Protein AF-I0B5C6-F1 (afdb_monomer)

Secondary structure (DSSP, 8-state):
-PPPP-----SSPPS--HHHHHHHHHHHSTTS---HHHHHHHHHHH-GGGGSSHHHHHHHHHHHH--

Foldseek 3Di:
DDDPPLDQADLDDDPDDLVRLQQVQLVVDPVSDDDLVSSLVSCCVRHVNCVPPVPPVSVVSVVVVVD

Structure (mmCIF, N/CA/C/O backbone):
data_AF-I0B5C6-F1
#
_entry.id   AF-I0B5C6-F1
#
loop_
_atom_site.group_PDB
_atom_site.id
_atom_site.type_symbol
_atom_site.label_atom_id
_atom_site.label_alt_id
_atom_site.label_comp_id
_atom_site.label_asym_id
_atom_site.label_entity_id
_atom_site.label_seq_id
_atom_site.pdbx_PDB_ins_code
_atom_site.Cartn_x
_atom_site.Cartn_y
_atom_site.Cartn_z
_atom_site.occupancy
_atom_site.B_iso_or_equiv
_atom_site.auth_seq_id
_atom_site.auth_comp_id
_atom_site.auth_asym_id
_atom_site.auth_atom_id
_atom_site.pdbx_PDB_model_num
ATOM 1 N N . MET A 1 1 ? -17.270 7.135 -7.859 1.00 47.78 1 MET A N 1
ATOM 2 C CA . MET A 1 1 ? -16.109 6.454 -8.475 1.00 47.78 1 MET A CA 1
ATOM 3 C C . MET A 1 1 ? -16.350 4.947 -8.403 1.00 47.78 1 MET A C 1
ATOM 5 O O . MET A 1 1 ? -16.457 4.450 -7.284 1.00 47.78 1 MET A O 1
ATOM 9 N N . PRO A 1 2 ? -16.518 4.224 -9.525 1.00 46.12 2 PRO A N 1
ATOM 10 C CA . PRO A 1 2 ? -16.711 2.780 -9.486 1.00 46.12 2 PRO A CA 1
ATOM 11 C C . PRO A 1 2 ? -15.394 2.109 -9.075 1.00 46.12 2 PRO A C 1
ATOM 13 O O . PRO A 1 2 ? -14.337 2.371 -9.645 1.00 46.12 2 PRO A O 1
ATOM 16 N N . ARG A 1 3 ? -15.461 1.294 -8.020 1.00 49.03 3 ARG A N 1
ATOM 17 C CA . ARG A 1 3 ? -14.344 0.530 -7.453 1.00 49.03 3 ARG A CA 1
ATOM 18 C C . ARG A 1 3 ? -13.845 -0.448 -8.531 1.00 49.03 3 ARG A C 1
ATOM 20 O O . ARG A 1 3 ? -14.654 -1.265 -8.970 1.00 49.03 3 ARG A O 1
ATOM 27 N N . PRO A 1 4 ? -12.573 -0.400 -8.975 1.00 52.00 4 PRO A N 1
ATOM 28 C CA . PRO A 1 4 ? -12.088 -1.353 -9.965 1.00 52.00 4 PRO A CA 1
ATOM 29 C C . PRO A 1 4 ? -12.225 -2.765 -9.392 1.00 52.00 4 PRO A C 1
ATOM 31 O O . PRO A 1 4 ? -11.699 -3.072 -8.316 1.00 52.00 4 PRO A O 1
ATOM 34 N N . ALA A 1 5 ? -13.003 -3.593 -10.092 1.00 50.19 5 ALA A N 1
ATOM 35 C CA . ALA A 1 5 ? -13.146 -5.010 -9.816 1.00 50.19 5 ALA A CA 1
ATOM 36 C C . ALA A 1 5 ? -11.749 -5.623 -9.834 1.00 50.19 5 ALA A C 1
ATOM 38 O O . ALA A 1 5 ? -11.068 -5.489 -10.838 1.00 50.19 5 ALA A O 1
ATOM 39 N N . ARG A 1 6 ? -11.337 -6.186 -8.691 1.00 53.06 6 ARG A N 1
ATOM 40 C CA . ARG A 1 6 ? -10.214 -7.100 -8.401 1.00 53.06 6 ARG A CA 1
ATOM 41 C C . ARG A 1 6 ? -9.336 -7.511 -9.605 1.00 53.06 6 ARG A C 1
ATOM 43 O O . ARG A 1 6 ? -9.168 -8.696 -9.857 1.00 53.06 6 ARG A O 1
ATOM 50 N N . SER A 1 7 ? -8.752 -6.553 -10.323 1.00 53.03 7 SER A N 1
ATOM 51 C CA . SER A 1 7 ? -7.742 -6.817 -11.338 1.00 53.03 7 SER A CA 1
ATOM 52 C C . SER A 1 7 ? -6.513 -7.249 -10.576 1.00 53.03 7 SER A C 1
ATOM 54 O O . SER A 1 7 ? -5.959 -6.480 -9.792 1.00 53.03 7 SER A O 1
ATOM 56 N N . THR A 1 8 ? -6.127 -8.502 -10.766 1.00 57.97 8 THR A N 1
ATOM 57 C CA . THR A 1 8 ? -4.814 -9.018 -10.404 1.00 57.97 8 THR A CA 1
ATOM 58 C C . THR A 1 8 ? -3.775 -8.080 -11.012 1.00 57.97 8 THR A C 1
ATOM 60 O O . THR A 1 8 ? -3.541 -8.113 -12.220 1.00 57.97 8 THR A O 1
ATOM 63 N N . TYR A 1 9 ? -3.233 -7.165 -10.205 1.00 68.75 9 TYR A N 1
ATOM 64 C CA . TYR A 1 9 ? -2.184 -6.261 -10.653 1.00 68.75 9 TYR A CA 1
ATOM 65 C C . TYR A 1 9 ? -1.014 -7.127 -11.125 1.00 68.75 9 TYR A C 1
ATOM 67 O O . TYR A 1 9 ? -0.613 -8.063 -10.433 1.00 68.75 9 TYR A O 1
ATOM 75 N N . SER A 1 10 ? -0.528 -6.866 -12.335 1.00 67.81 10 SER A N 1
ATOM 76 C CA . SER A 1 10 ? 0.568 -7.621 -12.939 1.00 67.81 10 SER A CA 1
ATOM 77 C C . SER A 1 10 ? 1.877 -7.419 -12.164 1.00 67.81 10 SER A C 1
ATOM 79 O O . SER A 1 10 ? 1.987 -6.533 -11.315 1.00 67.81 10 SER A O 1
ATOM 81 N N . ASP A 1 11 ? 2.915 -8.193 -12.492 1.00 73.88 11 ASP A N 1
ATOM 82 C CA . ASP A 1 11 ? 4.295 -7.993 -12.011 1.00 73.88 11 ASP A CA 1
ATOM 83 C C . ASP A 1 11 ? 4.926 -6.654 -12.452 1.00 73.88 11 ASP A C 1
ATOM 85 O O . ASP A 1 11 ? 6.131 -6.462 -12.315 1.00 73.88 11 ASP A O 1
ATOM 89 N N . ALA A 1 12 ? 4.149 -5.719 -13.001 1.00 77.81 12 ALA A N 1
ATOM 90 C CA . ALA A 1 12 ? 4.603 -4.387 -13.359 1.00 77.81 12 ALA A CA 1
ATOM 91 C C . ALA A 1 12 ? 4.435 -3.413 -12.187 1.00 77.81 12 ALA A C 1
ATOM 93 O O . ALA A 1 12 ? 3.547 -3.553 -11.343 1.00 77.81 12 ALA A O 1
ATOM 94 N N . LYS A 1 13 ? 5.280 -2.377 -12.157 1.00 78.19 13 LYS A N 1
ATOM 95 C CA . LYS A 1 13 ? 5.184 -1.312 -11.158 1.00 78.19 13 LYS A CA 1
ATOM 96 C C . LYS A 1 13 ? 3.810 -0.632 -11.271 1.00 78.19 13 LYS A C 1
ATOM 98 O O . LYS A 1 13 ? 3.512 -0.069 -12.326 1.00 78.19 13 LYS A O 1
ATOM 103 N N . PRO A 1 14 ? 2.980 -0.651 -10.217 1.00 80.12 14 PRO A N 1
ATOM 104 C CA . PRO A 1 14 ? 1.655 -0.059 -10.292 1.00 80.12 14 PRO A CA 1
ATOM 105 C C . PRO A 1 14 ? 1.732 1.475 -10.395 1.00 80.12 14 PRO A C 1
ATOM 107 O O . PRO A 1 14 ? 2.656 2.082 -9.844 1.00 80.12 14 PRO A O 1
ATOM 110 N N . PRO A 1 15 ? 0.748 2.125 -11.044 1.00 84.06 15 PRO A N 1
ATOM 111 C CA . PRO A 1 15 ? 0.696 3.578 -11.218 1.00 84.06 15 PRO A CA 1
ATOM 112 C C . PRO A 1 15 ? 0.177 4.293 -9.954 1.00 84.06 15 PRO A C 1
ATOM 114 O O . PRO A 1 15 ? -0.634 5.210 -10.035 1.00 84.06 15 PRO A O 1
ATOM 117 N N . TYR A 1 16 ? 0.608 3.856 -8.768 1.00 86.62 16 TYR A N 1
ATOM 118 C CA . TYR A 1 16 ? 0.206 4.435 -7.485 1.00 86.62 16 TYR A CA 1
ATOM 119 C C . TYR A 1 16 ? 1.428 4.931 -6.715 1.00 86.62 16 TYR A C 1
ATOM 121 O O . TYR A 1 16 ? 2.470 4.273 -6.683 1.00 86.62 16 TYR A O 1
ATOM 129 N N . SER A 1 17 ? 1.296 6.090 -6.069 1.00 89.06 17 SER A N 1
ATOM 130 C CA . SER A 1 17 ? 2.312 6.593 -5.143 1.00 89.06 17 SER A CA 1
ATOM 131 C C . SER A 1 17 ? 2.288 5.802 -3.832 1.00 89.06 17 SER A C 1
ATOM 133 O O . SER A 1 17 ? 1.282 5.177 -3.487 1.00 89.06 17 SER A O 1
ATOM 135 N N . TYR A 1 18 ? 3.378 5.854 -3.059 1.00 88.94 18 TYR A N 1
ATOM 136 C CA . TYR A 1 18 ? 3.429 5.201 -1.745 1.00 88.94 18 TYR A CA 1
ATOM 137 C C . TYR A 1 18 ? 2.356 5.738 -0.788 1.00 88.94 18 TYR A C 1
ATOM 139 O O . TYR A 1 18 ? 1.761 4.959 -0.050 1.00 88.94 18 TYR A O 1
ATOM 147 N N . ILE A 1 19 ? 2.036 7.032 -0.869 1.00 89.31 19 ILE A N 1
ATOM 148 C CA . ILE A 1 19 ? 0.950 7.652 -0.099 1.00 89.31 19 ILE A CA 1
ATOM 149 C C . ILE A 1 19 ? -0.400 7.041 -0.492 1.00 89.31 19 ILE A C 1
ATOM 151 O O . ILE A 1 19 ? -1.172 6.647 0.379 1.00 89.31 19 ILE A O 1
ATOM 155 N N . SER A 1 20 ? -0.677 6.890 -1.793 1.00 90.38 20 SER A N 1
ATOM 156 C CA . SER A 1 20 ? -1.907 6.243 -2.264 1.00 90.38 20 SER A CA 1
ATOM 157 C C . SER A 1 20 ? -1.987 4.776 -1.835 1.00 90.38 20 SER A C 1
ATOM 159 O O . SER A 1 20 ? -3.058 4.318 -1.445 1.00 90.38 20 SER A O 1
ATOM 161 N N . LEU A 1 21 ? -0.870 4.041 -1.865 1.00 89.12 21 LEU A N 1
ATOM 162 C CA . LEU A 1 21 ? -0.802 2.651 -1.401 1.00 89.12 21 LEU A CA 1
ATOM 163 C C . LEU A 1 21 ? -1.128 2.534 0.093 1.00 89.12 21 LEU A C 1
ATOM 165 O O . LEU A 1 21 ? -1.976 1.724 0.471 1.00 89.12 21 LEU A O 1
ATOM 169 N N . THR A 1 22 ? -0.519 3.378 0.926 1.00 89.94 22 THR A N 1
ATOM 170 C CA . THR A 1 22 ? -0.801 3.425 2.365 1.00 89.94 22 THR A CA 1
ATOM 171 C C . THR A 1 22 ? -2.249 3.829 2.631 1.00 89.94 22 THR A C 1
ATOM 173 O O . THR A 1 22 ? -2.934 3.171 3.407 1.00 89.94 22 THR A O 1
ATOM 176 N N . ALA A 1 23 ? -2.765 4.844 1.935 1.00 90.38 23 ALA A N 1
ATOM 177 C CA . ALA A 1 23 ? -4.154 5.268 2.072 1.00 90.38 23 ALA A CA 1
ATOM 178 C C . ALA A 1 23 ? -5.143 4.159 1.682 1.00 90.38 23 ALA A C 1
ATOM 180 O O . ALA A 1 23 ? -6.191 4.031 2.310 1.00 90.38 23 ALA A O 1
ATOM 181 N N . MET A 1 24 ? -4.831 3.344 0.670 1.00 90.75 24 MET A N 1
ATOM 182 C CA . MET A 1 24 ? -5.645 2.178 0.310 1.00 90.75 24 MET A CA 1
ATOM 183 C C . MET A 1 24 ? -5.601 1.091 1.388 1.00 90.75 24 MET A C 1
ATOM 185 O O . MET A 1 24 ? -6.643 0.519 1.699 1.00 90.75 24 MET A O 1
ATOM 189 N N . ALA A 1 25 ? -4.428 0.829 1.974 1.0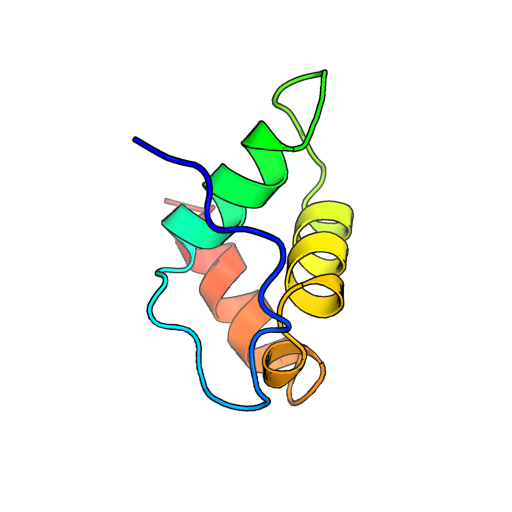0 90.38 25 ALA A N 1
ATOM 190 C CA . ALA A 1 25 ? -4.284 -0.132 3.067 1.00 90.38 25 ALA A CA 1
ATOM 191 C C . ALA A 1 25 ? -5.078 0.309 4.308 1.00 90.38 25 ALA A C 1
ATOM 193 O O . ALA A 1 25 ? -5.841 -0.472 4.870 1.00 90.38 25 ALA A O 1
ATOM 194 N N . ILE A 1 26 ? -4.972 1.587 4.677 1.00 89.94 26 ILE A N 1
ATOM 195 C CA . ILE A 1 26 ? -5.696 2.176 5.808 1.00 89.94 26 ILE A CA 1
ATOM 196 C C . ILE A 1 26 ? -7.209 2.173 5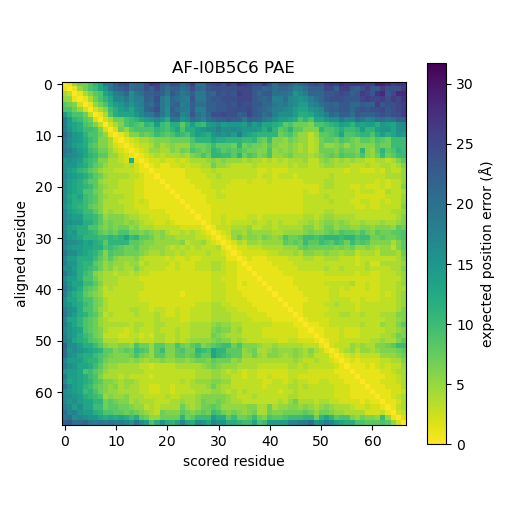.562 1.00 89.94 26 ILE A C 1
ATOM 198 O O . ILE A 1 26 ? -7.967 1.802 6.451 1.00 89.94 26 ILE A O 1
ATOM 202 N N . GLN A 1 27 ? -7.665 2.530 4.356 1.00 88.94 27 GLN A N 1
ATOM 203 C CA . GLN A 1 27 ? -9.089 2.474 3.994 1.00 88.94 27 GLN A CA 1
ATOM 204 C C . GLN A 1 27 ? -9.649 1.050 3.949 1.00 88.94 27 GLN A C 1
ATOM 206 O O . GLN A 1 27 ? -10.861 0.870 4.034 1.00 88.94 27 GLN A O 1
ATOM 211 N N . SER A 1 28 ? -8.787 0.045 3.785 1.00 86.50 28 SER A N 1
ATOM 212 C CA . SER A 1 28 ? -9.185 -1.356 3.885 1.00 86.50 28 SER A CA 1
ATOM 213 C C . SER A 1 28 ? -9.368 -1.814 5.337 1.00 86.50 28 SER A C 1
ATOM 215 O O . SER A 1 28 ? -9.995 -2.850 5.547 1.00 86.50 28 SER A O 1
ATOM 217 N N . SER A 1 29 ? -8.836 -1.072 6.316 1.00 87.12 29 SER A N 1
ATOM 218 C CA . SER A 1 29 ? -9.049 -1.309 7.747 1.00 87.12 29 SER A CA 1
ATOM 219 C C . SER A 1 29 ? -10.405 -0.781 8.192 1.00 87.12 29 SER A C 1
ATOM 221 O O . SER A 1 29 ? -10.789 0.334 7.835 1.00 87.12 29 SER A O 1
ATOM 223 N N . GLN A 1 30 ? -11.092 -1.522 9.057 1.00 84.94 30 GLN A N 1
ATOM 224 C CA . GLN A 1 30 ? -12.304 -1.029 9.710 1.00 84.94 30 GLN A CA 1
ATOM 225 C C . GLN A 1 30 ? -11.995 0.102 10.706 1.00 84.94 30 GLN A C 1
ATOM 227 O O . GLN A 1 30 ? -12.783 1.034 10.847 1.00 84.94 30 GLN A O 1
ATOM 232 N N . GLU A 1 31 ? -10.818 0.065 11.334 1.00 87.00 31 GLU A N 1
ATOM 233 C CA . GLU A 1 31 ? -10.397 1.031 12.357 1.00 87.00 31 GLU A CA 1
ATOM 234 C C . GLU A 1 31 ? -9.742 2.288 11.766 1.00 87.00 31 GLU A C 1
ATOM 236 O O . GLU A 1 31 ? -9.352 3.188 12.505 1.00 87.00 31 GLU A O 1
ATOM 241 N N . LYS A 1 32 ? -9.591 2.371 10.431 1.00 84.50 32 LYS A N 1
ATOM 242 C CA . LYS A 1 32 ? -8.852 3.446 9.730 1.00 84.50 32 LYS A CA 1
ATOM 243 C C . LYS A 1 32 ? -7.445 3.696 10.293 1.00 84.50 32 LYS A C 1
ATOM 245 O O . LYS A 1 32 ? -6.855 4.755 10.090 1.00 84.50 32 LYS A O 1
ATOM 250 N N . MET A 1 33 ? -6.898 2.694 10.963 1.00 85.50 33 MET A N 1
ATOM 251 C CA . MET A 1 33 ? -5.543 2.629 11.474 1.00 85.50 33 MET A CA 1
ATOM 252 C C . MET A 1 33 ? -5.023 1.236 11.145 1.00 85.50 33 MET A C 1
ATOM 254 O O . MET A 1 33 ? -5.774 0.257 11.152 1.00 85.50 33 MET A O 1
ATOM 258 N N . LEU A 1 34 ? -3.753 1.160 10.766 1.00 88.56 34 LEU A N 1
ATOM 259 C CA . LEU A 1 34 ? -3.111 -0.096 10.411 1.00 88.56 34 LEU A CA 1
ATOM 260 C C . LEU A 1 34 ? -1.626 0.012 10.776 1.00 88.56 34 LEU A C 1
ATOM 262 O O . LEU A 1 34 ? -1.001 1.021 10.430 1.00 88.56 34 LEU A O 1
ATOM 266 N N . PRO A 1 35 ? -1.037 -0.982 11.458 1.00 90.62 35 PRO A N 1
ATOM 267 C CA . PRO A 1 35 ? 0.392 -0.974 11.709 1.00 90.62 35 PRO A CA 1
ATOM 268 C C . PRO A 1 35 ? 1.166 -1.108 10.395 1.00 90.62 35 PRO A C 1
ATOM 270 O O . PRO A 1 35 ? 0.713 -1.698 9.411 1.00 90.62 35 PRO A O 1
ATOM 273 N N . LEU A 1 36 ? 2.388 -0.580 10.396 1.00 88.44 36 LEU A N 1
ATOM 274 C CA . LEU A 1 36 ? 3.268 -0.556 9.229 1.00 88.44 36 LEU A CA 1
ATOM 275 C C . LEU A 1 36 ? 3.517 -1.956 8.636 1.00 88.44 36 LEU A C 1
ATOM 277 O O . LEU A 1 36 ? 3.568 -2.120 7.418 1.00 88.44 36 LEU A O 1
ATOM 281 N N . SER A 1 37 ? 3.611 -2.971 9.497 1.00 90.12 37 SER A N 1
ATOM 282 C CA . SER A 1 37 ? 3.724 -4.381 9.115 1.00 90.12 37 SER A CA 1
ATOM 283 C C . SER A 1 37 ? 2.551 -4.863 8.260 1.00 90.12 37 SER A C 1
ATOM 285 O O . SER A 1 37 ? 2.765 -5.573 7.277 1.00 90.12 37 SER A O 1
ATOM 287 N N . ASP A 1 38 ? 1.324 -4.471 8.594 1.00 90.75 38 ASP A N 1
ATOM 288 C CA . ASP A 1 38 ? 0.135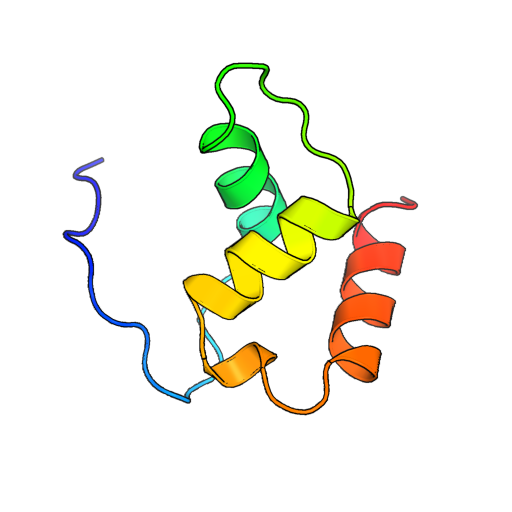 -4.879 7.848 1.00 90.75 38 ASP A CA 1
ATOM 289 C C . ASP A 1 38 ? -0.035 -4.065 6.564 1.00 90.75 38 ASP A C 1
ATOM 291 O O . ASP A 1 38 ? -0.504 -4.607 5.563 1.00 90.75 38 ASP A O 1
ATOM 295 N N . ILE A 1 39 ? 0.454 -2.818 6.526 1.00 90.69 39 ILE A N 1
ATOM 296 C CA . ILE A 1 39 ? 0.523 -2.033 5.284 1.00 90.69 39 ILE A CA 1
ATOM 297 C C . ILE A 1 39 ? 1.432 -2.758 4.288 1.00 90.69 39 ILE A C 1
ATOM 299 O O . ILE A 1 39 ? 1.079 -2.909 3.116 1.0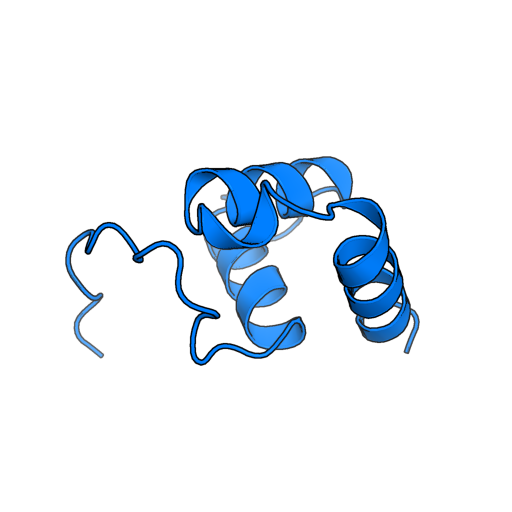0 90.69 39 ILE A O 1
ATOM 303 N N . TYR A 1 40 ? 2.573 -3.281 4.752 1.00 90.94 40 TYR A N 1
ATOM 304 C CA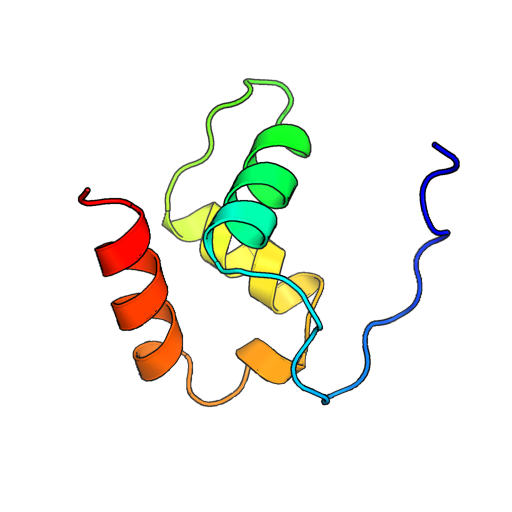 . TYR A 1 40 ? 3.458 -4.065 3.895 1.00 90.94 40 TYR A CA 1
ATOM 305 C C . TYR A 1 40 ? 2.777 -5.316 3.349 1.00 90.94 40 TYR A C 1
ATOM 307 O O . TYR A 1 40 ? 2.873 -5.583 2.150 1.00 90.94 40 TYR A O 1
ATOM 315 N N . LYS A 1 41 ? 2.078 -6.071 4.206 1.00 90.62 41 LYS A N 1
ATOM 316 C CA . LYS A 1 41 ? 1.347 -7.275 3.787 1.00 90.62 41 LYS A CA 1
ATOM 317 C C . LYS A 1 41 ? 0.266 -6.942 2.765 1.00 90.62 41 LYS A C 1
ATOM 319 O O . LYS A 1 41 ? 0.214 -7.598 1.733 1.00 90.62 41 LYS A O 1
ATOM 324 N N . PHE A 1 42 ? -0.530 -5.896 2.997 1.00 90.69 42 PHE A N 1
ATOM 325 C CA . PHE A 1 42 ? -1.574 -5.455 2.070 1.00 90.69 42 PHE A CA 1
ATOM 326 C C . PHE A 1 42 ? -1.006 -5.119 0.686 1.00 90.69 42 PHE A C 1
ATOM 328 O O . PHE A 1 42 ? -1.550 -5.534 -0.339 1.00 90.69 42 PHE A O 1
ATOM 335 N N . ILE A 1 43 ? 0.115 -4.392 0.647 1.00 89.44 43 ILE A N 1
ATOM 336 C CA . ILE A 1 43 ? 0.776 -4.023 -0.607 1.00 89.44 43 ILE A CA 1
ATOM 337 C C . ILE A 1 43 ? 1.315 -5.269 -1.320 1.00 89.44 43 ILE A C 1
ATOM 339 O O . ILE A 1 43 ? 1.086 -5.416 -2.515 1.00 89.44 43 ILE A O 1
ATOM 343 N N . MET A 1 44 ? 1.988 -6.181 -0.615 1.00 89.00 44 MET A N 1
ATOM 344 C CA . MET A 1 44 ? 2.537 -7.408 -1.212 1.00 89.00 44 MET A CA 1
ATOM 345 C C . MET A 1 44 ? 1.459 -8.395 -1.674 1.00 89.00 44 MET A C 1
ATOM 347 O O . MET A 1 44 ? 1.658 -9.105 -2.663 1.00 89.00 44 MET A O 1
ATOM 351 N N . ASP A 1 45 ? 0.333 -8.464 -0.968 1.00 88.94 45 ASP A N 1
ATOM 352 C CA . ASP A 1 45 ? -0.799 -9.315 -1.330 1.00 88.94 45 ASP A CA 1
ATOM 353 C C . ASP A 1 45 ? -1.444 -8.826 -2.630 1.00 88.94 45 ASP A C 1
ATOM 355 O O . ASP A 1 45 ? -1.594 -9.590 -3.584 1.00 88.94 45 ASP A O 1
ATOM 359 N N . ARG A 1 46 ? -1.712 -7.516 -2.703 1.00 86.88 46 ARG A N 1
ATOM 360 C CA . ARG A 1 46 ? -2.398 -6.879 -3.829 1.00 86.88 46 ARG A CA 1
ATOM 361 C C . ARG A 1 46 ? -1.492 -6.648 -5.043 1.00 86.88 46 ARG A C 1
ATOM 363 O O . ARG A 1 46 ? -1.969 -6.735 -6.168 1.00 86.88 46 ARG A O 1
ATOM 370 N N . PHE A 1 47 ? -0.209 -6.358 -4.837 1.00 88.06 47 PHE A N 1
ATOM 371 C CA . PHE A 1 47 ? 0.739 -5.993 -5.891 1.00 88.06 47 PHE A CA 1
ATOM 372 C C . PHE A 1 47 ? 1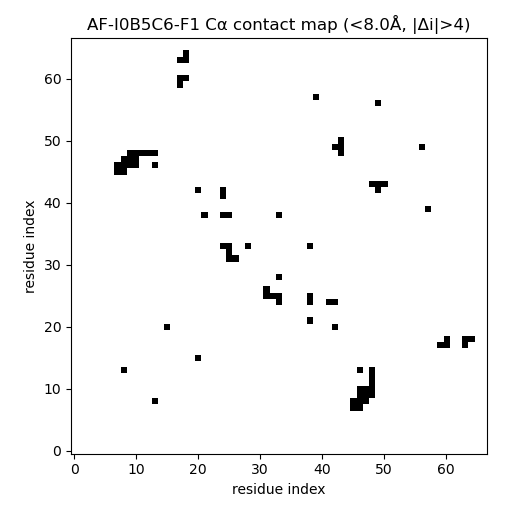.975 -6.911 -5.852 1.00 88.06 47 PHE A C 1
ATOM 374 O O . PHE A 1 47 ? 2.952 -6.616 -5.149 1.00 88.06 47 PHE A O 1
ATOM 381 N N . PRO A 1 48 ? 1.980 -7.999 -6.645 1.00 86.25 48 PRO A N 1
ATOM 382 C CA . PRO A 1 48 ? 3.086 -8.956 -6.705 1.00 86.25 48 PRO A CA 1
ATOM 383 C C . PRO A 1 48 ? 4.452 -8.326 -7.010 1.00 86.25 48 PRO A C 1
ATOM 385 O O . PRO A 1 48 ? 5.464 -8.805 -6.499 1.00 86.25 48 PRO A O 1
ATOM 388 N N . TYR A 1 49 ? 4.484 -7.205 -7.742 1.00 86.19 49 TYR A N 1
ATOM 389 C CA . TYR A 1 49 ? 5.695 -6.417 -8.009 1.00 86.19 49 TYR A CA 1
ATOM 390 C C . TYR A 1 49 ? 6.518 -6.118 -6.742 1.00 86.19 49 TYR A C 1
ATOM 392 O O . TYR A 1 49 ? 7.745 -6.213 -6.758 1.00 86.19 49 TYR A O 1
ATOM 400 N N . TYR A 1 50 ? 5.855 -5.808 -5.622 1.00 87.00 50 TYR A N 1
ATOM 401 C CA . TYR A 1 50 ? 6.520 -5.453 -4.365 1.00 87.00 50 TYR A CA 1
ATOM 402 C C . TYR A 1 50 ? 6.961 -6.661 -3.530 1.00 87.00 50 TYR A C 1
ATOM 404 O O . TYR A 1 50 ? 7.643 -6.488 -2.520 1.00 87.00 50 TYR A O 1
ATOM 412 N N . ARG A 1 51 ? 6.628 -7.893 -3.935 1.00 86.25 51 ARG A N 1
ATOM 413 C CA . ARG A 1 51 ? 7.174 -9.102 -3.291 1.00 86.25 51 ARG A CA 1
ATOM 414 C C . ARG A 1 51 ? 8.674 -9.238 -3.553 1.00 86.25 51 ARG A C 1
ATOM 416 O O . ARG A 1 51 ? 9.394 -9.803 -2.737 1.00 86.25 51 ARG A O 1
ATOM 423 N N . LYS A 1 52 ? 9.149 -8.699 -4.680 1.00 82.44 52 LYS A N 1
ATOM 424 C CA . LYS A 1 52 ? 10.570 -8.632 -5.030 1.00 82.44 52 LYS A CA 1
ATOM 425 C C . LYS A 1 52 ? 11.184 -7.360 -4.437 1.00 82.44 52 LYS A C 1
ATOM 427 O O . LYS A 1 52 ? 10.562 -6.301 -4.432 1.00 82.44 52 LYS A O 1
ATOM 432 N N . ASN A 1 53 ? 12.428 -7.450 -3.966 1.00 83.19 53 ASN A N 1
ATOM 433 C CA . ASN A 1 53 ? 13.203 -6.313 -3.447 1.00 83.19 53 ASN A CA 1
ATOM 434 C C . ASN A 1 53 ? 12.500 -5.526 -2.323 1.00 83.19 53 ASN A C 1
ATOM 436 O O . ASN A 1 53 ? 12.490 -4.290 -2.327 1.00 83.19 53 ASN A O 1
ATOM 440 N N . THR A 1 54 ? 11.949 -6.249 -1.344 1.00 84.44 54 THR A N 1
ATOM 441 C CA . THR A 1 54 ? 11.128 -5.715 -0.247 1.00 84.44 54 THR A CA 1
ATOM 442 C C . THR A 1 54 ? 11.778 -4.553 0.493 1.00 84.44 54 THR A C 1
ATOM 444 O O . THR A 1 54 ? 11.156 -3.522 0.733 1.00 84.44 54 THR A O 1
ATOM 447 N N . GLN A 1 55 ? 13.074 -4.665 0.769 1.00 87.62 55 GLN A N 1
ATOM 448 C CA . GLN A 1 55 ? 13.806 -3.684 1.563 1.00 87.62 55 GLN A CA 1
ATOM 449 C C . GLN A 1 55 ? 13.897 -2.295 0.910 1.00 87.62 55 GLN A C 1
ATOM 451 O O . GLN A 1 55 ? 13.810 -1.278 1.599 1.00 87.62 55 GLN A O 1
ATOM 456 N N . ARG A 1 56 ? 14.030 -2.223 -0.423 1.00 88.31 56 ARG A N 1
ATOM 457 C CA . ARG A 1 56 ? 14.196 -0.943 -1.134 1.00 88.31 56 ARG A CA 1
ATOM 458 C C . ARG A 1 56 ? 12.931 -0.098 -1.044 1.00 88.31 56 ARG A C 1
ATOM 460 O O . ARG A 1 56 ? 12.998 1.069 -0.665 1.00 88.31 56 ARG A O 1
ATOM 467 N N . TRP A 1 57 ? 11.786 -0.676 -1.400 1.00 88.12 57 TRP A N 1
ATOM 468 C CA . TRP A 1 57 ? 10.532 0.072 -1.406 1.00 88.12 57 TRP A CA 1
ATOM 469 C C . TRP A 1 57 ? 9.991 0.296 0.007 1.00 88.12 57 TRP A C 1
ATOM 471 O O . TRP A 1 57 ? 9.378 1.332 0.234 1.00 88.12 57 TRP A O 1
ATOM 481 N N . GLN A 1 58 ? 10.261 -0.599 0.968 1.00 90.62 58 GLN A N 1
ATOM 482 C CA . GLN A 1 58 ? 9.916 -0.370 2.375 1.00 90.62 58 GLN A CA 1
ATOM 483 C C . GLN A 1 58 ? 10.644 0.852 2.940 1.00 90.62 58 GLN A C 1
ATOM 485 O O . GLN A 1 58 ? 10.015 1.679 3.594 1.00 90.62 58 GLN A O 1
ATOM 490 N N . ASN A 1 59 ? 11.937 1.022 2.643 1.00 89.38 59 ASN A N 1
ATOM 491 C CA . ASN A 1 59 ? 12.679 2.218 3.050 1.00 89.38 59 ASN A CA 1
ATOM 492 C C . ASN A 1 59 ? 12.091 3.491 2.432 1.00 89.38 59 ASN A C 1
ATOM 494 O O . ASN A 1 59 ? 11.889 4.479 3.137 1.00 89.38 59 ASN A O 1
ATOM 498 N N . SER A 1 60 ? 11.752 3.458 1.139 1.00 89.19 60 SER A N 1
ATOM 499 C CA . SER A 1 60 ? 11.063 4.579 0.494 1.00 89.19 60 SER A CA 1
ATOM 500 C C . SER A 1 60 ? 9.702 4.856 1.137 1.00 89.19 60 SER A C 1
ATOM 502 O O . SER A 1 60 ? 9.393 6.009 1.418 1.00 89.19 60 SER A O 1
ATOM 504 N N . LEU A 1 61 ? 8.898 3.828 1.416 1.00 89.50 61 LEU A N 1
ATOM 505 C CA . LEU A 1 61 ? 7.571 3.981 2.013 1.00 89.50 61 LEU A CA 1
ATOM 506 C C . LEU A 1 61 ? 7.651 4.547 3.434 1.00 89.50 61 LEU A C 1
ATOM 508 O O . LEU A 1 61 ? 6.894 5.452 3.763 1.00 89.50 61 LEU A O 1
ATOM 512 N N . ARG A 1 62 ? 8.605 4.083 4.248 1.00 89.00 62 ARG A N 1
ATOM 513 C CA . ARG A 1 62 ? 8.869 4.634 5.586 1.00 89.00 62 ARG A CA 1
ATOM 514 C C . ARG A 1 62 ? 9.211 6.113 5.531 1.00 89.00 62 ARG A C 1
ATOM 516 O O . ARG A 1 62 ? 8.633 6.883 6.280 1.00 89.00 62 ARG A O 1
ATOM 523 N N . HIS A 1 63 ? 10.085 6.507 4.607 1.00 88.19 63 HIS A N 1
ATOM 524 C CA . HIS A 1 63 ? 10.425 7.914 4.417 1.00 88.19 63 HIS A CA 1
ATOM 525 C C . HIS A 1 63 ? 9.192 8.764 4.067 1.00 88.19 63 HIS A C 1
ATOM 527 O O . HIS A 1 63 ? 9.051 9.861 4.584 1.00 88.19 63 HIS A O 1
ATOM 533 N N . ASN A 1 64 ? 8.255 8.232 3.271 1.00 83.06 64 ASN A N 1
ATOM 534 C CA . ASN A 1 64 ? 6.997 8.917 2.943 1.00 83.06 64 ASN A CA 1
ATOM 535 C C . ASN A 1 64 ? 6.034 9.042 4.142 1.00 83.06 64 ASN A C 1
ATOM 537 O O . ASN A 1 64 ? 5.151 9.889 4.105 1.00 83.06 64 ASN A O 1
AT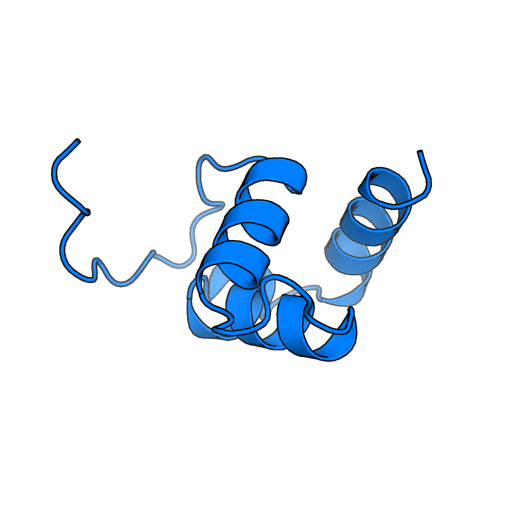OM 541 N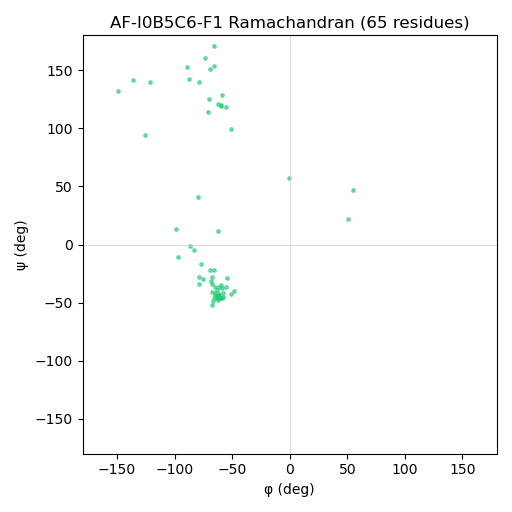 N . LEU A 1 65 ? 6.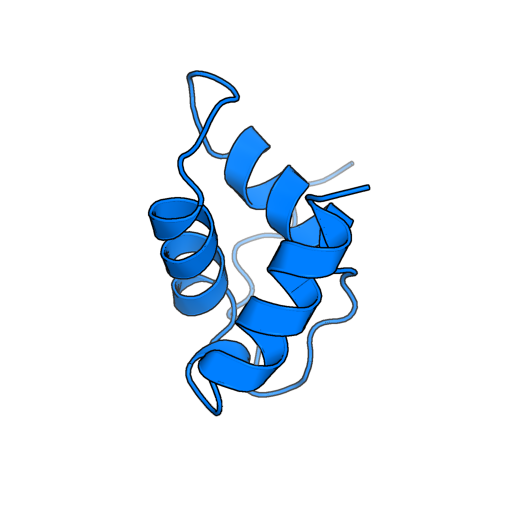171 8.196 5.169 1.00 78.88 65 LEU A N 1
ATOM 542 C CA . LEU A 1 65 ? 5.340 8.218 6.382 1.00 78.88 65 LEU A CA 1
ATOM 543 C C . LEU A 1 65 ? 5.975 8.975 7.552 1.00 78.88 65 LEU A C 1
ATOM 545 O O . LEU A 1 65 ? 5.315 9.184 8.562 1.00 78.88 65 LEU A O 1
ATOM 549 N N . SER A 1 66 ? 7.254 9.329 7.447 1.00 78.56 66 SER A N 1
ATOM 550 C CA . SER A 1 66 ? 7.985 10.089 8.466 1.00 78.56 66 SER A CA 1
ATOM 551 C C . SER A 1 66 ? 8.076 11.587 8.147 1.00 78.56 66 SER A C 1
ATOM 553 O O . SER A 1 66 ? 8.894 12.265 8.765 1.00 78.56 66 SER A O 1
ATOM 555 N N . PHE A 1 67 ? 7.282 12.076 7.187 1.00 56.62 67 PHE A N 1
ATOM 556 C CA . PHE A 1 67 ? 7.093 13.505 6.918 1.00 56.62 67 PHE A CA 1
ATOM 557 C C . PHE A 1 67 ? 6.020 14.113 7.819 1.00 56.62 67 PHE A C 1
ATOM 559 O O . PHE A 1 67 ? 5.033 13.401 8.114 1.00 56.62 67 PHE A O 1
#

Organism: Strongylocentrotus purpuratus (NCBI:txid7668)

InterPro domains:
  IPR001766 Fork head domain [PF00250] (13-67)
  IPR001766 Fork head domain [PR00053] (13-26)
  IPR001766 Fork head domain [PR00053] (34-51)
  IPR001766 Fork head domain [PR00053] (57-67)
  IPR001766 Fork head domain [PS50039] (13-67)
  IPR001766 Fork head domain [SM00339] (11-67)
  IPR018122 Fork head domain conserved site1 [PS00657] (13-26)
  IPR030456 Fork head domain conserved site 2 [PS00658] (57-63)
  IPR036388 Winged helix-like DNA-binding domain superfamily [G3DSA:1.10.10.10] (3-67)
  IPR036390 Winged helix DNA-binding domain superfamily [SSF46785] (12-67)
  IPR050211 Forkhead box domain-containing protein [PTHR11829] (6-67)

Nearest PDB structures (foldseek):
  5x07-assembly4_L  TM=9.774E-01  e=3.454E-06  Homo sapiens
  7vox-assembly2_B  TM=9.813E-01  e=4.165E-06  Homo sapiens
  7yzf-assembly1_C  TM=9.221E-01  e=1.850E-06  Homo sapiens
  7cby-assembly1_C  TM=9.846E-01  e=4.465E-05  Homo sapiens
  7tdw-assembly1_A  TM=8.745E-01  e=1.300E-03  Mus musculus

pLDDT: mean 81.73, std 12.8, range [46.12, 90.94]

Solvent-accessible surface area (backbone atoms only — not comparable to full-atom values): 4146 Å² total; per-residue (Å²): 133,86,76,80,74,85,68,80,48,55,77,52,85,69,101,63,53,63,68,56,52,48,50,52,40,24,68,70,32,94,77,62,56,67,58,71,72,55,41,51,49,49,48,35,72,58,30,51,39,53,62,54,69,49,69,64,57,49,53,53,43,50,56,69,70,73,110

Sequence (67 aa):
MPRPARSTYSDAKPPYSYISLTAMAIQSSQEKMLPLSDIYKFIMDRFPYYRKNTQRWQNSLRHNLSF

Mean predicted aligned error: 6.85 Å

Radius of gyration: 11.84 Å; Cα contacts (8 Å, |Δi|>4): 42; chains: 1; bounding box: 31×23×26 Å